Protein AF-A0A938IY71-F1 (afdb_monomer_lite)

Secondary structure (DSSP, 8-state):
-----PPP--EEEEE--TTS---TTEEEEETTEEEEESS-PPTT--TTTSTTTTEEEEEPPPPPPPPPPPPPP-PPEEEESSSPPTTSS-TT-EEEETTTTEEEEEETTEEEEEEES--PPPPPPPPPPPPPPEEEESSSPPTTSS-TT-EEEE---

Radius of gyration: 48.05 Å; chains: 1; bounding box: 80×48×142 Å

pLDDT: mean 89.71, std 9.86, range [43.62, 98.44]

Sequence (157 aa):
MPYGCGPVRFNPRGEWNSETAYGAYDVVTRNGSSYWAKLTPDVGNDPEVNSPDQWQLLARKGEQGTQGDPGAPGATWHNGSGSPSGEVGTDGDYYLDTDSDDIYQKSSGSWSQIGNIRGQQGEQGDAGADGATWHSGSGSPGGELGNDGDRYLDTDS

Structure (mmCIF, N/CA/C/O backbone):
data_AF-A0A938IY71-F1
#
_entry.id   AF-A0A938IY71-F1
#
loop_
_atom_site.group_PDB
_atom_site.id
_atom_site.type_symbol
_atom_site.label_atom_id
_atom_site.label_alt_id
_atom_site.label_comp_id
_atom_site.label_asym_id
_atom_site.label_entity_id
_atom_site.label_seq_id
_atom_site.pdbx_PDB_ins_code
_atom_site.Cartn_x
_atom_site.Cartn_y
_atom_site.Cartn_z
_atom_site.occupancy
_atom_site.B_iso_or_equiv
_atom_site.auth_seq_id
_atom_site.auth_comp_id
_atom_site.auth_asym_id
_atom_site.auth_atom_id
_atom_site.pdbx_PDB_model_num
ATOM 1 N N . MET A 1 1 ? 32.648 3.023 -66.037 1.00 43.62 1 MET A N 1
ATOM 2 C CA . MET A 1 1 ? 31.904 2.029 -65.235 1.00 43.62 1 MET A CA 1
ATOM 3 C C . MET A 1 1 ? 30.798 2.786 -64.512 1.00 43.62 1 MET A C 1
ATOM 5 O O . MET A 1 1 ? 31.151 3.724 -63.806 1.00 43.62 1 MET A O 1
ATOM 9 N N . PRO A 1 2 ? 29.500 2.529 -64.749 1.00 55.16 2 PRO A N 1
ATOM 10 C CA . PRO A 1 2 ? 28.458 3.316 -64.104 1.00 55.16 2 PRO A CA 1
ATOM 11 C C . PRO A 1 2 ? 28.213 2.772 -62.692 1.00 55.16 2 PRO A C 1
ATOM 13 O O . PRO A 1 2 ? 27.786 1.633 -62.523 1.00 55.16 2 PRO A O 1
ATOM 16 N N . TYR A 1 3 ? 28.512 3.581 -61.678 1.00 53.84 3 TYR A N 1
ATOM 17 C CA . TYR A 1 3 ? 28.117 3.316 -60.298 1.00 53.84 3 TYR A CA 1
ATOM 18 C C . TYR A 1 3 ? 26.609 3.565 -60.183 1.00 53.84 3 TYR A C 1
ATOM 20 O O . TYR A 1 3 ? 26.157 4.706 -60.236 1.00 53.84 3 TYR A O 1
ATOM 28 N N . GLY A 1 4 ? 25.819 2.496 -60.101 1.00 51.12 4 GLY A N 1
ATOM 29 C CA . GLY A 1 4 ? 24.376 2.592 -59.905 1.00 51.12 4 GLY A CA 1
ATOM 30 C C . GLY A 1 4 ? 24.045 2.961 -58.461 1.00 51.12 4 GLY A C 1
ATOM 31 O O . GLY A 1 4 ? 24.232 2.147 -57.562 1.00 51.12 4 GLY A O 1
ATOM 32 N N . CYS A 1 5 ? 23.513 4.160 -58.228 1.00 58.62 5 CYS A N 1
ATOM 33 C CA . CYS A 1 5 ? 22.836 4.507 -56.980 1.00 58.62 5 CYS A CA 1
ATOM 34 C C . CYS A 1 5 ? 21.384 3.994 -57.019 1.00 58.62 5 CYS A C 1
ATOM 36 O O . CYS A 1 5 ? 20.434 4.742 -57.232 1.00 58.62 5 CYS A O 1
ATOM 38 N N . GLY A 1 6 ? 21.208 2.679 -56.857 1.00 59.72 6 GLY A N 1
ATOM 39 C CA . GLY A 1 6 ? 19.903 2.110 -56.505 1.00 59.72 6 GLY A CA 1
ATOM 40 C C . GLY A 1 6 ? 19.536 2.448 -55.051 1.00 59.72 6 GLY A C 1
ATOM 41 O O . GLY A 1 6 ? 20.427 2.790 -54.270 1.00 59.72 6 GLY A O 1
ATOM 42 N N . PRO A 1 7 ? 18.253 2.361 -54.650 1.00 66.06 7 PRO A N 1
ATOM 43 C CA . PRO A 1 7 ? 17.860 2.645 -53.274 1.00 66.06 7 PRO A CA 1
ATOM 44 C C . PRO A 1 7 ? 18.569 1.682 -52.314 1.00 66.06 7 PRO A C 1
ATOM 46 O O . PRO A 1 7 ? 18.491 0.462 -52.485 1.00 66.06 7 PRO A O 1
ATOM 49 N N . VAL A 1 8 ? 19.250 2.232 -51.305 1.00 66.12 8 VAL A N 1
ATOM 50 C CA . VAL A 1 8 ? 19.765 1.451 -50.175 1.00 66.12 8 VAL A CA 1
ATOM 51 C C . VAL A 1 8 ? 18.560 0.905 -49.420 1.00 66.12 8 VAL A C 1
ATOM 53 O O . VAL A 1 8 ? 17.666 1.657 -49.033 1.00 66.12 8 VAL A O 1
ATOM 56 N N . ARG A 1 9 ? 18.516 -0.413 -49.252 1.00 80.44 9 ARG A N 1
ATOM 57 C CA . ARG A 1 9 ? 17.407 -1.126 -48.620 1.00 80.44 9 ARG A CA 1
ATOM 58 C C . ARG A 1 9 ? 17.948 -1.936 -47.456 1.00 80.44 9 ARG A C 1
ATOM 60 O O . ARG A 1 9 ? 18.859 -2.735 -47.639 1.00 80.44 9 ARG A O 1
ATOM 67 N N . PHE A 1 10 ? 17.380 -1.707 -46.278 1.00 88.38 10 PHE A N 1
ATOM 68 C CA . PHE A 1 10 ? 17.571 -2.585 -45.133 1.00 88.38 10 PHE A CA 1
ATOM 69 C C . PHE A 1 10 ? 16.786 -3.875 -45.354 1.00 88.38 10 PHE A C 1
ATOM 71 O O . PHE A 1 10 ? 15.663 -3.830 -45.862 1.00 88.38 10 PHE A O 1
ATOM 78 N N . ASN A 1 11 ? 17.368 -5.006 -44.964 1.00 93.19 11 ASN A N 1
ATOM 79 C CA . ASN A 1 11 ? 16.741 -6.317 -45.079 1.00 93.19 11 ASN A CA 1
ATOM 80 C C . ASN A 1 11 ? 16.489 -6.900 -43.677 1.00 93.19 11 ASN A C 1
ATOM 82 O O . ASN A 1 11 ? 17.394 -7.485 -43.089 1.00 93.19 11 ASN A O 1
ATOM 86 N N . PRO A 1 12 ? 15.300 -6.717 -43.076 1.00 95.06 12 PRO A N 1
ATOM 87 C CA . PRO A 1 12 ? 15.018 -7.245 -41.744 1.00 95.06 12 PRO A CA 1
ATOM 88 C C . PRO A 1 12 ? 15.068 -8.778 -41.715 1.00 95.06 12 PRO A C 1
ATOM 90 O O . PRO A 1 12 ? 14.410 -9.445 -42.512 1.00 95.06 12 PRO A O 1
ATOM 93 N N . ARG A 1 13 ? 15.831 -9.339 -40.773 1.00 96.44 13 ARG A N 1
ATOM 94 C CA . ARG A 1 13 ? 16.010 -10.789 -40.587 1.00 96.44 13 ARG A CA 1
ATOM 95 C C . ARG A 1 13 ? 15.492 -11.309 -39.243 1.00 96.44 13 ARG A C 1
ATOM 97 O O . ARG A 1 13 ? 15.459 -12.518 -39.056 1.00 96.44 13 ARG A O 1
ATOM 104 N N . GLY A 1 14 ? 15.044 -10.425 -38.350 1.00 94.81 14 GLY A N 1
ATOM 105 C CA . GLY A 1 14 ? 14.525 -10.800 -37.030 1.00 94.81 14 GLY A CA 1
ATOM 106 C C . GLY A 1 14 ? 15.637 -11.014 -36.004 1.00 94.81 14 GLY A C 1
ATOM 107 O O . GLY A 1 14 ? 16.652 -10.324 -36.043 1.00 94.81 14 GLY A O 1
ATOM 108 N N . GLU A 1 15 ? 15.442 -11.935 -35.065 1.00 97.06 15 GLU A N 1
ATOM 109 C CA . GLU A 1 15 ? 16.422 -12.204 -34.010 1.00 97.06 15 GLU A CA 1
ATOM 110 C C . GLU A 1 15 ? 17.713 -12.816 -34.571 1.00 97.06 15 GLU A C 1
ATOM 112 O O . GLU A 1 15 ? 17.686 -13.646 -35.482 1.00 97.06 15 GLU A O 1
ATOM 117 N N . TRP A 1 16 ? 18.861 -12.367 -34.059 1.00 97.38 16 TRP A N 1
ATOM 118 C CA . TRP A 1 16 ? 20.155 -12.906 -34.466 1.00 97.38 16 TRP A CA 1
ATOM 119 C C . TRP A 1 16 ? 20.296 -14.375 -34.046 1.00 97.38 16 TRP A C 1
ATOM 121 O O . TRP A 1 16 ? 19.971 -14.748 -32.921 1.00 97.38 16 TRP A O 1
ATOM 131 N N . ASN A 1 17 ? 20.849 -15.194 -34.937 1.00 95.44 17 ASN A N 1
ATOM 132 C CA . ASN A 1 17 ? 21.122 -16.607 -34.726 1.00 95.44 17 ASN A CA 1
ATOM 133 C C . ASN A 1 17 ? 22.558 -16.928 -35.173 1.00 95.44 17 ASN A C 1
ATOM 135 O O . ASN A 1 17 ? 22.957 -16.590 -36.287 1.00 95.44 17 ASN A O 1
ATOM 139 N N . SER A 1 18 ? 23.328 -17.606 -34.319 1.00 94.88 18 SER A N 1
ATOM 140 C CA . SER A 1 18 ? 24.749 -17.903 -34.555 1.00 94.88 18 SER A CA 1
ATOM 141 C C . SER A 1 18 ? 25.018 -18.849 -35.726 1.00 94.88 18 SER A C 1
ATOM 143 O O . SER A 1 18 ? 26.123 -18.870 -36.251 1.00 94.88 18 SER A O 1
ATOM 145 N N . GLU A 1 19 ? 24.038 -19.645 -36.137 1.00 95.44 19 GLU A N 1
ATOM 146 C CA . GLU A 1 19 ? 24.170 -20.622 -37.224 1.00 95.44 19 GLU A CA 1
ATOM 147 C C . GLU A 1 19 ? 23.734 -20.041 -38.576 1.00 95.44 19 GLU A C 1
ATOM 149 O O . GLU A 1 19 ? 23.933 -20.653 -39.626 1.00 95.44 19 GLU A O 1
ATOM 154 N N . THR A 1 20 ? 23.136 -18.848 -38.570 1.00 94.00 20 THR A N 1
ATOM 155 C CA . THR A 1 20 ? 22.585 -18.215 -39.765 1.00 94.00 20 THR A CA 1
ATOM 156 C C . THR A 1 20 ? 23.633 -17.344 -40.449 1.00 94.00 20 THR A C 1
ATOM 158 O O . THR A 1 20 ? 24.267 -16.493 -39.830 1.00 94.00 20 THR A O 1
ATOM 161 N N . ALA A 1 21 ? 23.785 -17.525 -41.762 1.00 94.12 21 ALA A N 1
ATOM 162 C CA . ALA A 1 21 ? 24.553 -16.608 -42.594 1.00 94.12 21 ALA A CA 1
ATOM 163 C C . ALA A 1 21 ? 23.733 -15.339 -42.881 1.00 94.12 21 ALA A C 1
ATOM 165 O O . ALA A 1 21 ? 22.589 -15.423 -43.342 1.00 94.12 21 ALA A O 1
ATOM 166 N N . TYR A 1 22 ? 24.333 -14.174 -42.638 1.00 94.94 22 TYR A N 1
ATOM 167 C CA . TYR A 1 22 ? 23.736 -12.863 -42.898 1.00 94.94 22 TYR A CA 1
ATOM 168 C C . TYR A 1 22 ? 24.456 -12.159 -44.052 1.00 94.94 22 TYR A C 1
ATOM 170 O O . TYR A 1 22 ? 25.641 -12.381 -44.296 1.00 94.94 22 TYR A O 1
ATOM 178 N N . GLY A 1 23 ? 23.733 -11.321 -44.789 1.00 93.19 23 GLY A N 1
ATOM 179 C CA . GLY A 1 23 ? 24.282 -10.489 -45.857 1.00 93.19 23 GLY A CA 1
ATOM 180 C C . GLY A 1 23 ? 24.503 -9.045 -45.416 1.00 93.19 23 GLY A C 1
ATOM 181 O O . GLY A 1 23 ? 23.909 -8.579 -44.446 1.00 93.19 23 GLY A O 1
ATOM 182 N N . ALA A 1 24 ? 25.318 -8.304 -46.172 1.00 92.06 24 ALA A N 1
ATOM 183 C CA . ALA A 1 24 ? 25.356 -6.849 -46.046 1.00 92.06 24 ALA A CA 1
ATOM 184 C C . ALA A 1 24 ? 23.934 -6.261 -46.123 1.00 92.06 24 ALA A C 1
ATOM 186 O O . ALA A 1 24 ? 23.122 -6.673 -46.953 1.00 92.06 24 ALA A O 1
ATOM 187 N N . TYR A 1 25 ? 23.675 -5.270 -45.271 1.00 92.38 25 TYR A N 1
ATOM 188 C CA . TYR A 1 25 ? 22.396 -4.579 -45.075 1.00 92.38 25 TYR A CA 1
ATOM 189 C C . TYR A 1 25 ? 21.292 -5.377 -44.366 1.00 92.38 25 TYR A C 1
ATOM 191 O O . TYR A 1 25 ? 20.199 -4.834 -44.165 1.00 92.38 25 TYR A O 1
ATOM 199 N N . ASP A 1 26 ? 21.563 -6.610 -43.930 1.00 95.56 26 ASP A N 1
ATOM 200 C CA . ASP A 1 26 ? 20.649 -7.336 -43.050 1.00 95.56 26 ASP A CA 1
ATOM 201 C C . ASP A 1 26 ? 20.501 -6.618 -41.707 1.00 95.56 26 ASP A C 1
ATOM 203 O O . ASP A 1 26 ? 21.475 -6.112 -41.153 1.00 95.56 26 ASP A O 1
ATOM 207 N N . VAL A 1 27 ? 19.283 -6.582 -41.168 1.00 96.12 27 VAL A N 1
ATOM 208 C CA . VAL A 1 27 ? 18.983 -6.004 -39.853 1.00 96.12 27 VAL A CA 1
ATOM 209 C C . VAL A 1 27 ? 18.541 -7.107 -38.906 1.00 96.12 27 VAL A C 1
ATOM 211 O O . VAL A 1 27 ? 17.586 -7.827 -39.203 1.00 96.12 27 VAL A O 1
ATOM 214 N N . VAL A 1 28 ? 19.206 -7.212 -37.759 1.00 96.75 28 VAL A N 1
ATOM 215 C CA . VAL A 1 28 ? 18.912 -8.204 -36.719 1.00 96.75 28 VAL A CA 1
ATOM 216 C C . VAL A 1 28 ? 18.611 -7.541 -35.382 1.00 96.75 28 VAL A C 1
ATOM 218 O O . VAL A 1 28 ? 19.120 -6.458 -35.086 1.00 96.75 28 VAL A O 1
ATOM 221 N N . THR A 1 29 ? 17.819 -8.209 -34.548 1.00 97.00 29 THR A N 1
ATOM 222 C CA . THR A 1 29 ? 17.631 -7.854 -33.138 1.00 97.00 29 THR A CA 1
ATOM 223 C C . THR A 1 29 ? 18.453 -8.771 -32.242 1.00 97.00 29 THR A C 1
ATOM 225 O O . THR A 1 29 ? 18.458 -9.986 -32.429 1.00 97.00 29 THR A O 1
ATOM 228 N N . ARG A 1 30 ? 19.127 -8.204 -31.241 1.00 95.44 30 ARG A N 1
ATOM 229 C CA . ARG A 1 30 ? 19.867 -8.945 -30.216 1.00 95.44 30 ARG A CA 1
ATOM 230 C C . ARG A 1 30 ? 19.828 -8.192 -28.892 1.00 95.44 30 ARG A C 1
ATOM 232 O O . ARG A 1 30 ? 20.067 -6.987 -28.870 1.00 95.44 30 ARG A O 1
ATOM 239 N N . ASN A 1 31 ? 19.503 -8.890 -27.800 1.00 94.75 31 ASN A N 1
ATOM 240 C CA . ASN A 1 31 ? 19.411 -8.313 -26.450 1.00 94.75 31 ASN A CA 1
ATOM 241 C C . ASN A 1 31 ? 18.556 -7.029 -26.382 1.00 94.75 31 ASN A C 1
ATOM 243 O O . ASN A 1 31 ? 18.832 -6.092 -25.634 1.00 94.75 31 ASN A O 1
ATOM 247 N N . GLY A 1 32 ? 17.491 -6.982 -27.192 1.00 93.69 32 GLY A N 1
ATOM 248 C CA . GLY A 1 32 ? 16.570 -5.846 -27.298 1.00 93.69 32 GLY A CA 1
ATOM 249 C C . GLY A 1 32 ? 17.090 -4.645 -28.100 1.00 93.69 32 GLY A C 1
ATOM 250 O O . GLY A 1 32 ? 16.357 -3.671 -28.249 1.00 93.69 32 GLY A O 1
ATOM 251 N N . SER A 1 33 ? 18.315 -4.699 -28.626 1.00 96.44 33 SER A N 1
ATOM 252 C CA . SER A 1 33 ? 18.865 -3.704 -29.553 1.00 96.44 33 SER A CA 1
ATOM 253 C C . SER A 1 33 ? 18.761 -4.198 -31.000 1.00 96.44 33 SER A C 1
ATOM 255 O O . SER A 1 33 ? 18.706 -5.399 -31.253 1.00 96.44 33 SER A O 1
ATOM 257 N N . SER A 1 34 ? 18.726 -3.276 -31.960 1.00 96.31 34 SER A N 1
ATOM 258 C CA . SER A 1 34 ? 18.754 -3.575 -33.397 1.00 96.31 34 SER A CA 1
ATOM 259 C C . SER A 1 34 ? 20.101 -3.194 -33.995 1.00 96.31 34 SER A C 1
ATOM 261 O O . SER A 1 34 ? 20.631 -2.122 -33.697 1.00 96.31 34 SER A O 1
ATOM 263 N N . TYR A 1 35 ? 20.618 -4.036 -34.882 1.00 96.44 35 TYR A N 1
ATOM 264 C CA . TYR A 1 35 ? 21.897 -3.865 -35.565 1.00 96.44 35 TYR A CA 1
ATOM 265 C C . TYR A 1 35 ? 21.705 -4.089 -37.057 1.00 96.44 35 TYR A C 1
ATOM 267 O O . TYR A 1 35 ? 20.883 -4.912 -37.448 1.00 96.44 35 TYR A O 1
ATOM 275 N N . TRP A 1 36 ? 22.476 -3.398 -37.887 1.00 95.06 36 TRP A N 1
ATOM 276 C CA . TRP A 1 36 ? 22.538 -3.664 -39.319 1.00 95.06 36 TRP A CA 1
ATOM 277 C C . TRP A 1 36 ? 23.942 -4.116 -39.730 1.00 95.06 36 TRP A C 1
ATOM 279 O O . TRP A 1 36 ? 24.943 -3.628 -39.200 1.00 95.06 36 TRP A O 1
ATOM 289 N N . ALA A 1 37 ? 24.021 -5.071 -40.651 1.00 94.50 37 ALA A N 1
ATOM 290 C CA . ALA A 1 37 ? 25.267 -5.623 -41.163 1.00 94.50 37 ALA A CA 1
ATOM 291 C C . ALA A 1 37 ? 25.902 -4.649 -42.166 1.00 94.50 37 ALA A C 1
ATOM 293 O O . ALA A 1 37 ? 25.324 -4.357 -43.215 1.00 94.50 37 ALA A O 1
ATOM 294 N N . LYS A 1 38 ? 27.099 -4.139 -41.871 1.00 90.88 38 LYS A N 1
ATOM 295 C CA . LYS A 1 38 ? 27.816 -3.218 -42.773 1.00 90.88 38 LYS A CA 1
ATOM 296 C C . LYS A 1 38 ? 28.438 -3.922 -43.972 1.00 90.88 38 LYS A C 1
ATOM 298 O O . LYS A 1 38 ? 28.585 -3.329 -45.036 1.00 90.88 38 LYS A O 1
ATOM 303 N N . LEU A 1 39 ? 28.833 -5.169 -43.758 1.00 89.31 39 LEU A N 1
ATOM 304 C CA . LEU A 1 39 ? 29.434 -6.089 -44.717 1.00 89.31 39 LEU A CA 1
ATOM 305 C C . LEU A 1 39 ? 28.712 -7.432 -44.586 1.00 89.31 39 LEU A C 1
ATOM 307 O O . LEU A 1 39 ? 27.858 -7.575 -43.717 1.00 89.31 39 LEU A O 1
ATOM 311 N N . THR A 1 40 ? 29.054 -8.412 -45.419 1.00 92.69 40 THR A N 1
ATOM 312 C CA . THR A 1 40 ? 28.651 -9.808 -45.195 1.00 92.69 40 THR A CA 1
ATOM 313 C C . THR A 1 40 ? 29.380 -10.336 -43.952 1.00 92.69 40 THR A C 1
ATOM 315 O O . THR A 1 40 ? 30.600 -10.492 -44.031 1.00 92.69 40 THR A O 1
ATOM 318 N N . PRO A 1 41 ? 28.701 -10.564 -42.810 1.00 91.00 41 PRO A N 1
ATOM 319 C CA . PRO A 1 41 ? 29.348 -11.043 -41.592 1.00 91.00 41 PRO A CA 1
ATOM 320 C C . PRO A 1 41 ? 29.682 -12.532 -41.707 1.00 91.00 41 PRO A C 1
ATOM 322 O O . PRO A 1 41 ? 28.971 -13.282 -42.381 1.00 91.00 41 PRO A O 1
ATOM 325 N N . ASP A 1 42 ? 30.725 -12.977 -41.009 1.00 92.88 42 ASP A N 1
ATOM 326 C CA . ASP A 1 42 ? 31.002 -14.410 -40.907 1.00 92.88 42 ASP A CA 1
ATOM 327 C C . ASP A 1 42 ? 29.926 -15.103 -40.057 1.00 92.88 42 ASP A C 1
ATOM 329 O O . ASP A 1 42 ? 29.346 -14.514 -39.137 1.00 92.88 42 ASP A O 1
ATOM 333 N N . VAL A 1 43 ? 29.648 -16.373 -40.361 1.00 93.31 43 VAL A N 1
ATOM 334 C CA . VAL A 1 43 ? 28.688 -17.174 -39.588 1.00 93.31 43 VAL A CA 1
ATOM 335 C C . VAL A 1 43 ? 29.152 -17.245 -38.132 1.00 93.31 43 VAL A C 1
ATOM 337 O O . VAL A 1 43 ? 30.315 -17.530 -37.858 1.00 93.31 43 VAL A O 1
ATOM 340 N N . GLY A 1 44 ? 28.239 -16.976 -37.200 1.00 91.31 44 GLY A N 1
ATOM 341 C CA . GLY A 1 44 ? 28.533 -16.952 -35.767 1.00 91.31 44 GLY A CA 1
ATOM 342 C C . GLY A 1 44 ? 29.034 -15.612 -35.232 1.00 91.31 44 GLY A C 1
ATOM 343 O O . GLY A 1 44 ? 29.110 -15.465 -34.011 1.00 91.31 44 GLY A O 1
ATOM 344 N N . ASN A 1 45 ? 29.300 -14.608 -36.082 1.00 92.75 45 ASN A N 1
ATOM 345 C CA . ASN A 1 45 ? 29.723 -13.296 -35.594 1.00 92.75 45 ASN A CA 1
ATOM 346 C C . ASN A 1 45 ? 28.574 -12.528 -34.942 1.00 92.75 45 ASN A C 1
ATOM 348 O O . ASN A 1 45 ? 27.605 -12.091 -35.569 1.00 92.75 45 ASN A O 1
ATOM 352 N N . ASP A 1 46 ? 28.745 -12.355 -33.641 1.00 93.75 46 ASP A N 1
ATOM 353 C CA . ASP A 1 46 ? 27.853 -11.690 -32.713 1.00 93.75 46 ASP A CA 1
ATOM 354 C C . ASP A 1 46 ? 27.774 -10.169 -32.971 1.00 93.75 46 ASP A C 1
ATOM 356 O O . ASP A 1 46 ? 28.815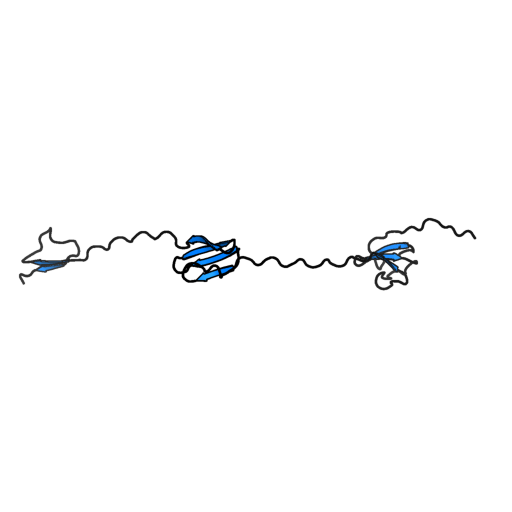 -9.506 -32.926 1.00 93.75 46 ASP A O 1
ATOM 360 N N . PRO A 1 47 ? 26.581 -9.590 -33.210 1.00 94.75 47 PRO A N 1
ATOM 361 C CA . PRO A 1 47 ? 26.415 -8.159 -33.450 1.00 94.75 47 PRO A CA 1
ATOM 362 C C . PRO A 1 47 ? 26.657 -7.272 -32.232 1.00 94.75 47 PRO A C 1
ATOM 364 O O . PRO A 1 47 ? 26.975 -6.098 -32.403 1.00 94.75 47 PRO A O 1
ATOM 367 N N . GLU A 1 48 ? 26.529 -7.788 -31.015 1.00 93.19 48 GLU A N 1
ATOM 368 C CA . GLU A 1 48 ? 26.802 -7.031 -29.795 1.00 93.19 48 GLU A CA 1
ATOM 369 C C . GLU A 1 48 ? 28.305 -6.948 -29.511 1.00 93.19 48 GLU A C 1
ATOM 371 O O . GLU A 1 48 ? 28.797 -5.877 -29.161 1.00 93.19 48 GLU A O 1
ATOM 376 N N . VAL A 1 49 ? 29.039 -8.046 -29.726 1.00 89.31 49 VAL A N 1
ATOM 377 C CA . VAL A 1 49 ? 30.492 -8.116 -29.479 1.00 89.31 49 VAL A CA 1
ATOM 378 C C . VAL A 1 49 ? 31.304 -7.531 -30.637 1.00 89.31 49 VAL A C 1
ATOM 380 O O . VAL A 1 49 ? 32.277 -6.821 -30.403 1.00 89.31 49 VAL A O 1
ATOM 383 N N . ASN A 1 50 ? 30.899 -7.773 -31.888 1.00 83.19 50 ASN A N 1
ATOM 384 C CA . ASN A 1 50 ? 31.636 -7.344 -33.089 1.00 83.19 50 ASN A CA 1
ATOM 385 C C . ASN A 1 50 ? 31.110 -6.018 -33.664 1.00 83.19 50 ASN A C 1
ATOM 387 O O . ASN A 1 50 ? 31.146 -5.777 -34.877 1.00 83.19 50 ASN A O 1
ATOM 391 N N . SER A 1 51 ? 30.596 -5.164 -32.777 1.00 82.38 51 SER A N 1
ATOM 392 C CA . SER A 1 51 ? 30.267 -3.775 -33.074 1.00 82.38 51 SER A CA 1
ATOM 393 C C . SER A 1 51 ? 31.477 -2.876 -32.760 1.00 82.38 51 SER A C 1
ATOM 395 O O . SER A 1 51 ? 31.963 -2.912 -31.632 1.00 82.38 51 SER A O 1
ATOM 397 N N . PRO A 1 52 ? 31.945 -2.012 -33.684 1.00 82.94 52 PRO A N 1
ATOM 398 C CA . PRO A 1 52 ? 31.318 -1.679 -34.950 1.00 82.94 52 PRO A CA 1
ATOM 399 C C . PRO A 1 52 ? 31.847 -2.462 -36.159 1.00 82.94 52 PRO A C 1
ATOM 401 O O . PRO A 1 52 ? 31.444 -2.103 -37.239 1.00 82.94 52 PRO A O 1
ATOM 404 N N . ASP A 1 53 ? 32.756 -3.433 -36.105 1.00 88.75 53 ASP A N 1
ATOM 405 C CA . ASP A 1 53 ? 33.499 -3.863 -37.315 1.00 88.75 53 ASP A CA 1
ATOM 406 C C . ASP A 1 53 ? 32.641 -4.451 -38.452 1.00 88.75 53 ASP A C 1
ATOM 408 O O . ASP A 1 53 ? 32.708 -3.967 -39.588 1.00 88.75 53 ASP A O 1
ATOM 412 N N . GLN A 1 54 ? 31.777 -5.423 -38.157 1.00 91.62 54 GLN A N 1
ATOM 413 C CA . GLN A 1 54 ? 30.869 -6.032 -39.147 1.00 91.62 54 GLN A CA 1
ATOM 414 C C . GLN A 1 54 ? 29.409 -5.619 -38.941 1.00 91.62 54 GLN A C 1
ATOM 416 O O . GLN A 1 54 ? 28.641 -5.535 -39.904 1.00 91.62 54 GLN A O 1
ATOM 421 N N . TRP A 1 55 ? 29.047 -5.292 -37.703 1.00 94.88 55 TRP A N 1
ATOM 422 C CA . TRP A 1 55 ? 27.706 -4.886 -37.309 1.00 94.88 55 TRP A CA 1
ATOM 423 C C . TRP A 1 55 ? 27.708 -3.446 -36.819 1.00 94.88 55 TRP A C 1
ATOM 425 O O . TRP A 1 55 ? 28.638 -2.997 -36.158 1.00 94.88 55 TRP A O 1
ATOM 435 N N . GLN A 1 56 ? 26.654 -2.709 -37.140 1.00 94.88 56 GLN A N 1
ATOM 436 C CA . GLN A 1 56 ? 26.460 -1.345 -36.680 1.00 94.88 56 GLN A CA 1
ATOM 437 C C . GLN A 1 56 ? 25.153 -1.259 -35.909 1.00 94.88 56 GLN A C 1
ATOM 439 O O . GLN A 1 56 ? 24.088 -1.616 -36.409 1.00 94.88 56 GLN A O 1
ATOM 444 N N . LEU A 1 57 ? 25.232 -0.735 -34.692 1.00 95.25 57 LEU A N 1
ATOM 445 C CA . LEU A 1 57 ? 24.064 -0.455 -33.873 1.00 95.25 57 LEU A CA 1
ATOM 446 C C . LEU A 1 57 ? 23.134 0.536 -34.590 1.00 95.25 57 LEU A C 1
ATOM 448 O O . LEU A 1 57 ? 23.554 1.641 -34.939 1.00 95.25 57 LEU A O 1
ATOM 452 N N . LEU A 1 58 ? 21.885 0.121 -34.793 1.00 93.12 58 LEU A N 1
ATOM 453 C CA . LEU A 1 58 ? 20.817 0.900 -35.418 1.00 93.12 58 LEU A CA 1
ATOM 454 C C . LEU A 1 58 ? 19.913 1.545 -34.363 1.00 93.12 58 LEU A C 1
ATOM 456 O O . LEU A 1 58 ? 19.596 2.726 -34.456 1.00 93.12 58 LEU A O 1
ATOM 460 N N . ALA A 1 59 ? 19.520 0.772 -33.350 1.00 94.44 59 ALA A N 1
ATOM 461 C CA . ALA A 1 59 ? 18.695 1.239 -32.242 1.00 94.44 59 ALA A CA 1
ATOM 462 C C . ALA A 1 59 ? 19.097 0.515 -30.957 1.00 94.44 59 ALA A C 1
ATOM 464 O O . ALA A 1 59 ? 19.201 -0.711 -30.941 1.00 94.44 59 ALA A O 1
ATOM 465 N N . ARG A 1 60 ? 19.322 1.265 -29.877 1.00 95.06 60 ARG A N 1
ATOM 466 C CA . ARG A 1 60 ? 19.577 0.689 -28.550 1.00 95.06 60 ARG A CA 1
ATOM 467 C C . ARG A 1 60 ? 18.260 0.319 -27.884 1.00 95.06 60 ARG A C 1
ATOM 469 O O . ARG A 1 60 ? 17.283 1.056 -28.019 1.00 95.06 60 ARG A O 1
ATOM 476 N N . LYS A 1 61 ? 18.258 -0.778 -27.126 1.00 95.38 61 LYS A N 1
ATOM 477 C CA . LYS A 1 61 ? 17.202 -1.052 -26.147 1.00 95.38 61 LYS A CA 1
ATOM 478 C C . LYS A 1 61 ? 17.046 0.164 -25.226 1.00 95.38 61 LYS A C 1
ATOM 480 O O . LYS A 1 61 ? 18.044 0.760 -24.822 1.00 95.38 61 LYS A O 1
ATOM 485 N N . GLY A 1 62 ? 15.806 0.509 -24.889 1.00 93.56 62 GLY A N 1
ATOM 486 C CA . GLY A 1 62 ? 15.535 1.508 -23.860 1.00 93.56 62 GLY A CA 1
ATOM 487 C C . GLY A 1 62 ? 16.074 1.073 -22.496 1.00 93.56 62 GLY A C 1
ATOM 488 O O . GLY A 1 62 ? 16.135 -0.121 -22.186 1.00 93.56 62 GLY A O 1
ATOM 489 N N . GLU A 1 63 ? 16.451 2.051 -21.681 1.00 94.81 63 GLU A N 1
ATOM 490 C CA . GLU A 1 63 ? 16.742 1.806 -20.272 1.00 94.81 63 GLU A CA 1
ATOM 491 C C . GLU A 1 63 ? 15.480 1.302 -19.566 1.00 94.81 63 GLU A C 1
ATOM 493 O O . GLU A 1 63 ? 14.350 1.623 -19.951 1.00 94.81 63 GLU A O 1
ATOM 498 N N . GLN A 1 64 ? 15.667 0.472 -18.541 1.00 94.25 64 GLN A N 1
ATOM 499 C CA . GLN A 1 64 ? 14.559 0.108 -17.670 1.00 94.25 64 GLN A CA 1
ATOM 500 C C . GLN A 1 64 ? 14.011 1.385 -17.021 1.00 94.25 64 GLN A C 1
ATOM 502 O O . GLN A 1 64 ? 14.782 2.227 -16.565 1.00 94.25 64 GLN A O 1
ATOM 507 N N . GLY A 1 65 ? 12.684 1.523 -16.971 1.00 93.88 65 GLY A N 1
ATOM 508 C CA . GLY A 1 65 ? 12.056 2.625 -16.245 1.00 93.88 65 GLY A CA 1
ATOM 509 C C . GLY A 1 65 ? 12.443 2.619 -14.765 1.00 93.88 65 GLY A C 1
ATOM 510 O O . GLY A 1 65 ? 12.786 1.577 -14.200 1.00 93.88 65 GLY A O 1
ATOM 511 N N . THR A 1 66 ? 12.370 3.783 -14.123 1.00 96.19 66 THR A N 1
ATOM 512 C CA . THR A 1 66 ? 12.561 3.881 -12.674 1.00 96.19 66 THR A CA 1
ATOM 513 C C . THR A 1 66 ? 11.532 3.018 -11.949 1.00 96.19 66 THR A C 1
ATOM 515 O O . THR A 1 66 ? 10.384 2.902 -12.385 1.00 96.19 66 THR A O 1
ATOM 518 N N . GLN A 1 67 ? 11.931 2.416 -10.829 1.00 95.88 67 GLN A N 1
ATOM 519 C CA . GLN A 1 67 ? 10.976 1.762 -9.940 1.00 95.88 67 GLN A CA 1
ATOM 520 C C . GLN A 1 67 ? 9.928 2.784 -9.471 1.00 95.88 67 GLN A C 1
ATOM 522 O O . GLN A 1 67 ? 10.260 3.951 -9.268 1.00 95.88 67 GLN A O 1
ATOM 527 N N . GLY A 1 68 ? 8.677 2.348 -9.310 1.00 95.25 68 GLY A N 1
ATOM 528 C CA . GLY A 1 68 ? 7.645 3.182 -8.695 1.00 95.25 68 GLY A CA 1
ATOM 529 C C . GLY A 1 68 ? 7.946 3.478 -7.223 1.00 95.25 68 GLY A C 1
ATOM 530 O O . GLY A 1 68 ? 8.671 2.724 -6.564 1.00 95.25 68 GLY A O 1
ATOM 531 N N . ASP A 1 69 ? 7.366 4.564 -6.715 1.00 96.19 69 ASP A N 1
ATOM 532 C CA . ASP A 1 69 ? 7.458 4.918 -5.300 1.00 96.19 69 AS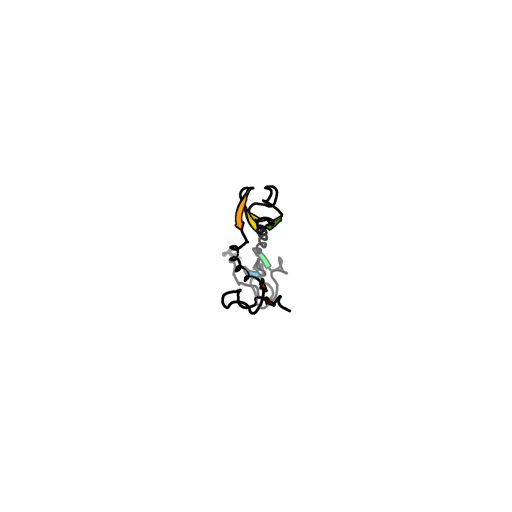P A CA 1
ATOM 533 C C . ASP A 1 69 ? 6.802 3.839 -4.415 1.00 96.19 69 ASP A C 1
ATOM 535 O O . ASP A 1 69 ? 5.836 3.189 -4.837 1.00 96.19 69 ASP A O 1
ATOM 539 N N . PRO A 1 70 ? 7.291 3.629 -3.178 1.00 94.25 70 PRO A N 1
ATOM 540 C CA . PRO A 1 70 ? 6.590 2.806 -2.200 1.00 94.25 70 PRO A CA 1
ATOM 541 C C . PRO A 1 70 ? 5.157 3.304 -1.965 1.00 94.25 70 PRO A C 1
ATOM 543 O O . PRO A 1 70 ? 4.887 4.504 -2.004 1.00 94.25 70 PRO A O 1
ATOM 546 N N . GLY A 1 71 ? 4.238 2.383 -1.670 1.00 89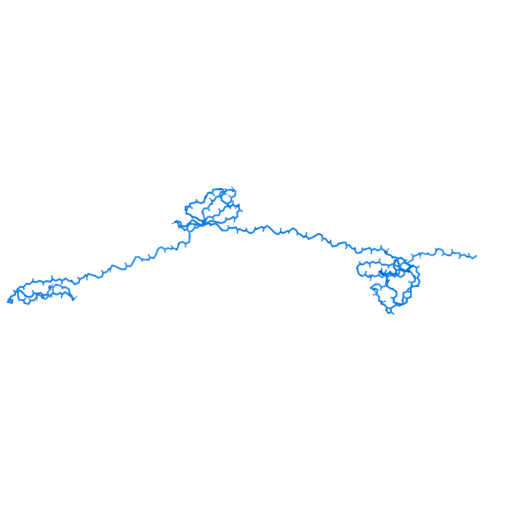.38 71 GLY A N 1
ATOM 547 C CA . GLY A 1 71 ? 2.887 2.749 -1.240 1.00 89.38 71 GLY A CA 1
ATOM 548 C C . GLY A 1 71 ? 2.892 3.536 0.077 1.00 89.38 71 GLY A C 1
ATOM 549 O O . GLY A 1 71 ? 3.830 3.433 0.870 1.00 89.38 71 GLY A O 1
ATOM 550 N N . ALA A 1 72 ? 1.828 4.307 0.321 1.00 85.25 72 ALA A N 1
ATOM 551 C CA . ALA A 1 72 ? 1.645 4.995 1.597 1.00 85.25 72 ALA A CA 1
ATOM 552 C C . ALA A 1 72 ? 1.557 3.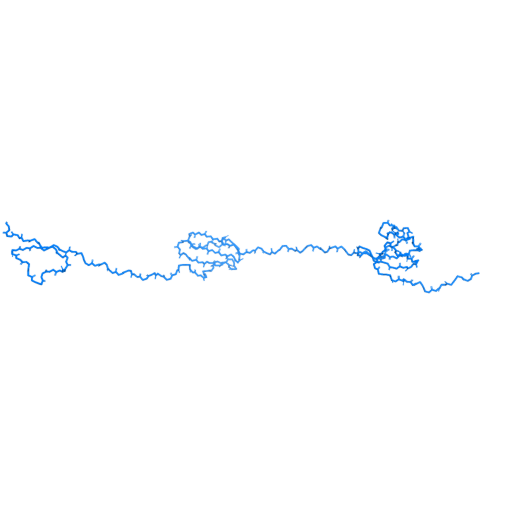983 2.764 1.00 85.25 72 ALA A C 1
ATOM 554 O O . ALA A 1 72 ? 1.025 2.883 2.570 1.00 85.25 72 ALA A O 1
ATOM 555 N N . PRO A 1 73 ? 2.045 4.330 3.971 1.00 84.94 73 PRO A N 1
ATOM 556 C CA . PRO A 1 73 ? 1.832 3.517 5.166 1.00 84.94 73 PRO A CA 1
ATOM 557 C C . PRO A 1 73 ? 0.339 3.262 5.428 1.00 84.94 73 PRO A C 1
ATOM 559 O O . PRO A 1 73 ? -0.503 4.109 5.133 1.00 84.94 73 PRO A O 1
ATOM 562 N N . GLY A 1 74 ? 0.015 2.094 5.987 1.00 89.88 74 GLY A N 1
ATOM 563 C CA . GLY A 1 74 ? -1.337 1.793 6.466 1.00 89.88 74 GLY A CA 1
ATOM 564 C C . GLY A 1 74 ? -1.678 2.525 7.770 1.00 89.88 74 GLY A C 1
ATOM 565 O O . GLY A 1 74 ? -0.829 3.191 8.357 1.00 89.88 74 GLY A O 1
ATOM 566 N N . ALA A 1 75 ? -2.918 2.362 8.237 1.00 95.38 75 ALA A N 1
ATOM 567 C CA . ALA A 1 75 ? -3.368 2.916 9.514 1.00 95.38 75 ALA A CA 1
ATOM 568 C C . ALA A 1 75 ? -2.612 2.305 10.705 1.00 95.38 75 ALA A C 1
ATOM 570 O O . ALA A 1 75 ? -2.429 1.084 10.771 1.00 95.38 75 ALA A O 1
ATOM 571 N N . THR A 1 76 ? -2.237 3.140 11.674 1.00 96.56 76 THR A N 1
ATOM 572 C CA . THR A 1 76 ? -1.656 2.700 12.950 1.00 96.56 76 THR A CA 1
ATOM 573 C C . THR A 1 76 ? -2.744 2.591 14.018 1.00 96.56 76 THR A C 1
ATOM 575 O O . THR A 1 76 ? -3.635 3.436 14.092 1.00 96.56 76 THR A O 1
ATOM 578 N N . TRP A 1 77 ? -2.667 1.556 14.859 1.00 97.38 77 TRP A N 1
ATOM 579 C CA . TRP A 1 77 ? -3.490 1.432 16.064 1.00 97.38 77 TRP A CA 1
ATOM 580 C C . TRP A 1 77 ? -2.713 1.904 17.289 1.00 97.38 77 TRP A C 1
ATOM 582 O O . TRP A 1 77 ? -1.612 1.426 17.561 1.00 97.38 77 TRP A O 1
ATOM 592 N N . HIS A 1 78 ? -3.321 2.817 18.033 1.00 97.75 78 HIS A N 1
ATOM 593 C CA . HIS A 1 78 ? -2.833 3.360 19.296 1.00 97.75 78 HIS A CA 1
ATOM 594 C C . HIS A 1 78 ? -3.746 2.906 20.442 1.00 97.75 78 HIS A C 1
ATOM 596 O O . HIS A 1 78 ? -4.883 2.489 20.214 1.00 97.75 78 HIS A O 1
ATOM 602 N N . ASN A 1 79 ? -3.280 3.005 21.684 1.00 97.44 79 ASN A N 1
ATOM 603 C CA . ASN A 1 79 ? -4.112 2.760 22.858 1.00 97.44 79 ASN A CA 1
ATOM 604 C C . ASN A 1 79 ? -3.642 3.568 24.072 1.00 97.44 79 ASN A C 1
ATOM 606 O O . ASN A 1 79 ? -2.478 3.966 24.159 1.00 97.44 79 ASN A O 1
ATOM 610 N N . GLY A 1 80 ? -4.541 3.777 25.027 1.00 97.44 80 GLY A N 1
ATOM 611 C CA . GLY A 1 80 ? -4.237 4.411 26.306 1.00 97.44 80 GLY A CA 1
ATOM 612 C C . GLY A 1 80 ? -5.495 4.640 27.137 1.00 97.44 80 GLY A C 1
ATOM 613 O O . GLY A 1 80 ? -6.588 4.294 26.712 1.00 97.44 80 GLY A O 1
ATOM 614 N N . SER A 1 81 ? -5.317 5.189 28.334 1.00 97.19 81 SER A N 1
ATOM 615 C CA . SER A 1 81 ? -6.416 5.508 29.250 1.00 97.19 81 SER A CA 1
ATOM 616 C C . SER A 1 81 ? -7.013 6.873 28.898 1.00 97.19 81 SER A C 1
ATOM 618 O O . SER A 1 81 ? -6.280 7.863 28.786 1.00 97.19 81 SER A O 1
ATOM 620 N N . GLY A 1 82 ? -8.334 6.912 28.724 1.00 96.56 82 GLY A N 1
ATOM 621 C CA . GLY A 1 82 ? -9.095 8.100 28.365 1.00 96.56 82 GLY A CA 1
ATOM 622 C C . GLY A 1 82 ? -9.063 8.433 26.871 1.00 96.56 82 GLY A C 1
ATOM 623 O O . GLY A 1 82 ? -8.389 7.793 26.060 1.00 96.56 82 GLY A O 1
ATOM 624 N N . SER A 1 83 ? -9.802 9.482 26.497 1.00 95.50 83 SER A N 1
ATOM 625 C CA . SER A 1 83 ? -9.883 9.931 25.107 1.00 95.50 83 SER A CA 1
ATOM 626 C C . SER A 1 83 ? -8.512 10.377 24.567 1.00 95.50 83 SER A C 1
ATOM 628 O O . SER A 1 83 ? -7.749 11.046 25.275 1.00 95.50 83 SER A O 1
ATOM 630 N N . PRO A 1 84 ? -8.199 10.084 23.292 1.00 97.50 84 PRO A N 1
ATOM 631 C CA . PRO A 1 84 ? -6.897 10.397 22.715 1.00 97.50 84 PRO A CA 1
ATOM 632 C C . PRO A 1 84 ? -6.638 11.903 22.591 1.00 97.50 84 PRO A C 1
ATOM 634 O O . PRO A 1 84 ? -7.503 12.681 22.184 1.00 97.50 84 PRO A O 1
ATOM 637 N N . SER A 1 85 ? -5.390 12.307 22.844 1.00 95.19 85 SER A N 1
ATOM 638 C CA . SER A 1 85 ? -4.913 13.653 22.504 1.00 95.19 85 SER A CA 1
ATOM 639 C C . SER A 1 85 ? -4.850 13.843 20.983 1.00 95.19 85 SER A C 1
ATOM 641 O O . SER A 1 85 ? -4.439 12.947 20.242 1.00 95.19 85 SER A O 1
ATOM 643 N N . GLY A 1 86 ? -5.179 15.050 20.510 1.00 93.19 86 GLY A N 1
ATOM 644 C CA . GLY A 1 86 ? -5.036 15.436 19.101 1.00 93.19 86 GLY A CA 1
ATOM 645 C C . GLY A 1 86 ? -3.592 15.386 18.582 1.00 93.19 86 GLY A C 1
ATOM 646 O O . GLY A 1 86 ? -3.381 15.315 17.373 1.00 93.19 86 GLY A O 1
ATOM 647 N N . GLU A 1 87 ? -2.595 15.357 19.469 1.00 94.38 87 GLU A N 1
ATOM 648 C CA . GLU A 1 87 ? -1.173 15.222 19.114 1.00 94.38 87 GLU A CA 1
ATOM 649 C C . GLU A 1 87 ? -0.778 13.779 18.751 1.00 94.38 87 GLU A C 1
ATOM 651 O O . GLU A 1 87 ? 0.241 13.564 18.098 1.00 94.38 87 GLU A O 1
ATOM 656 N N . VAL A 1 88 ? -1.584 12.782 19.138 1.00 95.19 88 VAL A N 1
ATOM 657 C CA . VAL A 1 88 ? -1.310 11.363 18.870 1.00 95.19 88 VAL A CA 1
ATOM 658 C C . VAL A 1 88 ? -1.770 10.988 17.465 1.00 95.19 88 VAL A C 1
ATOM 660 O O . VAL A 1 88 ? -2.903 11.287 17.080 1.00 95.19 88 VAL A O 1
ATOM 663 N N . GLY A 1 89 ? -0.902 10.297 16.725 1.00 95.06 89 GLY A N 1
ATOM 664 C CA . GLY A 1 89 ? -1.210 9.691 15.430 1.00 95.06 89 GLY A CA 1
ATOM 665 C C . GLY A 1 89 ? -1.422 10.680 14.282 1.00 95.06 89 GLY A C 1
ATOM 666 O O . GLY A 1 89 ? -1.387 11.905 14.442 1.00 95.06 89 GLY A O 1
ATOM 667 N N . THR A 1 90 ? -1.669 10.130 13.104 1.00 95.81 90 THR A N 1
ATOM 668 C CA . THR A 1 90 ? -2.006 10.867 11.878 1.00 95.81 90 THR A CA 1
ATOM 669 C C . THR A 1 90 ? -3.404 10.515 11.388 1.00 95.81 90 THR A C 1
ATOM 671 O O . THR A 1 90 ? -4.008 9.550 11.850 1.00 95.81 90 THR A O 1
ATOM 674 N N . ASP A 1 91 ? -3.950 11.315 10.474 1.00 95.00 91 ASP A N 1
ATOM 675 C CA . ASP A 1 91 ? -5.248 11.021 9.865 1.00 95.00 91 ASP A CA 1
ATOM 676 C C . ASP A 1 91 ? -5.260 9.613 9.252 1.00 95.00 91 ASP A C 1
ATOM 678 O O . ASP A 1 91 ? -4.325 9.220 8.554 1.00 95.00 91 ASP A O 1
ATOM 682 N N . GLY A 1 92 ? -6.327 8.861 9.523 1.00 95.38 92 GLY A N 1
ATOM 683 C CA . GLY A 1 92 ? -6.461 7.449 9.168 1.00 95.38 92 GLY A CA 1
ATOM 684 C C . GLY A 1 92 ? -6.106 6.474 10.294 1.00 95.38 92 GLY A C 1
ATOM 685 O O . GLY A 1 92 ? -6.481 5.308 10.191 1.00 95.38 92 GLY A O 1
ATOM 686 N N . ASP A 1 93 ? -5.455 6.929 11.368 1.00 97.69 93 ASP A N 1
ATOM 687 C CA . ASP A 1 93 ? -5.140 6.088 12.527 1.00 97.69 93 ASP A CA 1
ATOM 688 C C . ASP A 1 93 ? -6.377 5.765 13.380 1.00 97.69 93 ASP A C 1
ATOM 690 O O . ASP A 1 93 ? -7.393 6.471 13.361 1.00 97.69 93 ASP A O 1
ATOM 694 N N . TYR A 1 94 ? -6.246 4.703 14.176 1.00 98.12 94 TYR A N 1
ATOM 695 C CA . TYR A 1 94 ? -7.230 4.242 15.150 1.00 98.12 94 TYR A CA 1
ATOM 696 C C . TYR A 1 94 ? -6.670 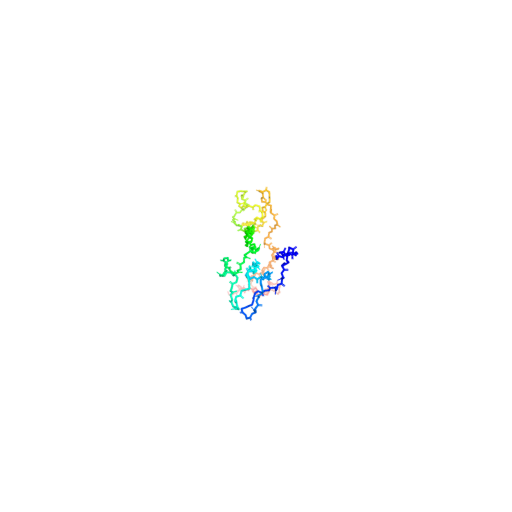4.310 16.571 1.00 98.12 94 TYR A C 1
ATOM 698 O O . TYR A 1 94 ? -5.462 4.195 16.782 1.00 98.12 94 TYR A O 1
ATOM 706 N N . TYR A 1 95 ? -7.547 4.471 17.556 1.00 98.44 95 TYR A N 1
ATOM 707 C CA . TYR A 1 95 ? -7.181 4.505 18.970 1.00 98.44 95 TYR A CA 1
ATOM 708 C C . TYR A 1 95 ? -8.189 3.719 19.809 1.00 98.44 95 TYR A C 1
ATOM 710 O O . TYR A 1 95 ? -9.391 3.861 19.595 1.00 98.44 95 TYR A O 1
ATOM 718 N N . LEU A 1 96 ? -7.705 2.925 20.765 1.00 98.19 96 LEU A N 1
ATOM 719 C CA . LEU A 1 96 ? -8.513 2.263 21.791 1.00 98.19 96 LEU A CA 1
ATOM 720 C C . LEU A 1 96 ? -8.333 2.964 23.145 1.00 98.19 96 LEU A C 1
ATOM 722 O O . LEU A 1 96 ? -7.234 2.944 23.706 1.00 98.19 96 LEU A O 1
ATOM 726 N N . ASP A 1 97 ? -9.416 3.530 23.672 1.00 97.81 97 ASP A N 1
ATOM 727 C CA . ASP A 1 97 ? -9.491 3.984 25.062 1.00 97.81 97 ASP A CA 1
ATOM 728 C C . ASP A 1 97 ? -9.697 2.770 25.970 1.00 97.81 97 ASP A C 1
ATOM 730 O O . ASP A 1 97 ? -10.722 2.099 25.903 1.00 97.81 97 ASP A O 1
ATOM 734 N N . THR A 1 98 ? -8.713 2.465 26.810 1.00 96.75 98 THR A N 1
ATOM 735 C CA . THR A 1 98 ? -8.719 1.285 27.679 1.00 96.75 98 THR A CA 1
ATOM 736 C C . THR A 1 98 ? -9.576 1.446 28.936 1.00 96.75 98 THR A C 1
ATOM 738 O O . THR A 1 98 ? -9.784 0.460 29.640 1.00 96.75 98 THR A O 1
ATOM 741 N N . ASP A 1 99 ? -10.062 2.651 29.246 1.00 96.12 99 ASP A N 1
ATOM 742 C CA . ASP A 1 99 ? -10.938 2.879 30.403 1.00 96.12 99 ASP A CA 1
ATOM 743 C C . ASP A 1 99 ? -12.399 2.612 30.035 1.00 96.12 99 ASP A C 1
ATOM 745 O O . ASP A 1 99 ? -13.138 1.926 30.757 1.00 96.12 99 ASP A O 1
ATOM 749 N N . SER A 1 100 ? -12.821 3.141 28.887 1.00 95.38 100 SER A N 1
ATOM 750 C CA . SER A 1 100 ? -14.187 2.995 28.389 1.00 95.38 100 SER A CA 1
ATOM 751 C C . SER A 1 100 ? -14.361 1.859 27.388 1.00 95.38 100 SER A C 1
ATOM 753 O O . SER A 1 100 ? -15.498 1.434 27.187 1.00 95.38 100 SER A O 1
ATOM 755 N N . ASP A 1 101 ? -13.271 1.334 26.818 1.00 96.19 101 ASP A N 1
ATOM 756 C CA . ASP A 1 101 ? -13.255 0.406 25.681 1.00 96.19 101 ASP A CA 1
ATOM 757 C C . ASP A 1 101 ? -13.808 1.025 24.378 1.00 96.19 101 ASP A C 1
ATOM 759 O O . ASP A 1 101 ? -14.306 0.329 23.488 1.00 96.19 101 ASP A O 1
ATOM 763 N N . ASP A 1 102 ? -13.716 2.351 24.247 1.00 97.38 102 ASP A N 1
ATOM 764 C CA . ASP A 1 102 ? -14.123 3.085 23.048 1.00 97.38 102 ASP A CA 1
ATOM 765 C C . ASP A 1 102 ? -13.056 3.045 21.946 1.00 97.38 102 ASP A C 1
ATOM 767 O O . ASP A 1 102 ? -11.860 3.199 22.195 1.00 97.38 102 ASP A O 1
ATOM 771 N N . ILE A 1 103 ? -13.500 2.907 20.695 1.00 97.88 103 ILE A N 1
ATOM 772 C CA . ILE A 1 103 ? -12.655 3.026 19.504 1.00 97.88 103 ILE A CA 1
ATOM 773 C C . ILE A 1 103 ? -12.845 4.410 18.893 1.00 97.88 103 ILE A C 1
ATOM 775 O O . ILE A 1 103 ? -13.973 4.831 18.629 1.00 97.88 103 ILE A O 1
ATOM 779 N N . TYR A 1 104 ? -11.737 5.068 18.566 1.00 98.31 104 TYR A N 1
ATOM 780 C CA . TYR A 1 104 ? -11.695 6.338 17.853 1.00 98.31 104 TYR A CA 1
ATOM 781 C C . TYR A 1 104 ? -10.973 6.192 16.508 1.00 98.31 104 TYR A C 1
ATOM 783 O O . TYR A 1 104 ? -10.065 5.373 16.370 1.00 98.31 104 TYR A O 1
ATOM 791 N N . GLN A 1 105 ? -11.346 7.020 15.532 1.00 98.12 105 GLN A N 1
ATOM 792 C CA . GLN A 1 105 ? -10.632 7.205 14.266 1.00 98.12 105 GLN A CA 1
ATOM 793 C C . GLN A 1 105 ? -10.217 8.669 14.113 1.00 98.12 105 GLN A C 1
ATOM 795 O O . GLN A 1 105 ? -11.009 9.573 14.407 1.00 98.12 105 GLN A O 1
ATOM 800 N N . LYS A 1 106 ? -8.990 8.913 13.643 1.00 97.75 106 LYS A N 1
ATOM 801 C CA . LYS A 1 106 ? -8.498 10.268 13.386 1.00 97.75 106 LYS A CA 1
ATOM 802 C C . LYS A 1 106 ? -8.810 10.709 11.961 1.00 97.75 106 LYS A C 1
ATOM 804 O O . LYS A 1 106 ? -8.483 10.012 11.001 1.00 97.75 106 LYS A O 1
ATOM 809 N N . SER A 1 107 ? -9.409 11.886 11.821 1.00 95.88 107 SER A N 1
ATOM 810 C CA . SER A 1 107 ? -9.648 12.541 10.536 1.00 95.88 107 SER A CA 1
ATOM 811 C C . SER A 1 107 ? -9.551 14.053 10.691 1.00 95.88 107 SER A C 1
ATOM 813 O O . SER A 1 107 ? -10.091 14.623 11.640 1.00 95.88 107 SER A O 1
ATOM 815 N N . SER A 1 108 ? -8.899 14.720 9.738 1.00 94.56 108 SER A N 1
ATOM 816 C CA . SER A 1 108 ? -8.717 16.176 9.735 1.00 94.56 108 SER A CA 1
ATOM 817 C C . SER A 1 108 ? -8.111 16.698 11.046 1.00 94.56 108 SER A C 1
ATOM 819 O O . SER A 1 108 ? -8.544 17.713 11.591 1.00 94.56 108 SER A O 1
ATOM 821 N N . GLY A 1 109 ? -7.133 15.968 11.584 1.00 93.88 109 GLY A N 1
ATOM 822 C CA . GLY A 1 109 ? -6.425 16.293 12.820 1.00 93.88 109 GLY A CA 1
ATOM 823 C C . GLY A 1 109 ? -7.194 16.003 14.112 1.00 93.88 109 GLY A C 1
ATOM 824 O O . GLY A 1 109 ? -6.651 16.245 15.186 1.00 93.88 109 GLY A O 1
ATOM 825 N N . SER A 1 110 ? -8.421 15.478 14.041 1.00 96.44 110 SER A N 1
ATOM 826 C CA . SER A 1 110 ? -9.289 15.261 15.206 1.00 96.44 110 SER A CA 1
ATOM 827 C C . SER A 1 110 ? -9.714 13.805 15.348 1.00 96.44 110 SER A C 1
ATOM 829 O O . SER A 1 110 ? -9.999 13.127 14.363 1.00 96.44 110 SER A O 1
ATOM 831 N N . TRP A 1 111 ? -9.792 13.333 16.590 1.00 98.12 111 TRP A N 1
ATOM 832 C CA . TRP A 1 111 ? -10.304 12.006 16.915 1.00 98.12 111 TRP A CA 1
ATOM 833 C C . TRP A 1 111 ? -11.827 12.031 17.048 1.00 98.12 111 TRP A C 1
ATOM 835 O O . TRP A 1 111 ? -12.377 12.867 17.762 1.00 98.12 111 TRP A O 1
ATOM 845 N N . SER A 1 112 ? -12.504 11.105 16.373 1.00 98.00 112 SER A N 1
ATOM 846 C CA . SER A 1 112 ? -13.944 10.866 16.513 1.00 98.00 112 SER A CA 1
ATOM 847 C C . SER A 1 112 ? -14.176 9.445 17.003 1.00 98.00 112 SER A C 1
ATOM 849 O O . SER A 1 112 ? -13.608 8.509 16.444 1.00 98.00 112 SER A O 1
ATOM 851 N N . GLN A 1 113 ? -15.004 9.276 18.032 1.00 97.38 113 GLN A N 1
ATOM 852 C CA . GLN A 1 113 ? -15.418 7.952 18.490 1.00 97.38 113 GLN A CA 1
ATOM 853 C C . GLN A 1 113 ? -16.259 7.278 17.399 1.00 97.38 113 GLN A C 1
ATOM 855 O O . GLN A 1 113 ? -17.218 7.862 16.896 1.00 97.38 113 GLN A O 1
ATOM 860 N N . ILE A 1 114 ? -15.893 6.054 17.032 1.00 97.38 114 ILE A N 1
ATOM 861 C CA . ILE A 1 114 ? -16.562 5.255 15.996 1.00 97.38 114 ILE A CA 1
ATOM 862 C C . ILE A 1 114 ? -17.223 3.989 16.552 1.00 97.38 114 ILE A C 1
ATOM 864 O O . ILE A 1 114 ? -17.971 3.329 15.833 1.00 97.38 114 ILE A O 1
ATOM 868 N N . GLY A 1 115 ? -16.971 3.638 17.815 1.00 95.75 115 GLY A N 1
ATOM 869 C CA . GLY A 1 115 ? -17.602 2.489 18.457 1.00 95.75 115 GLY A CA 1
ATOM 870 C C . GLY A 1 115 ? -17.081 2.216 19.863 1.00 95.75 115 GLY A C 1
ATOM 871 O O . GLY A 1 115 ? -16.303 2.994 20.407 1.00 95.75 115 GLY A O 1
ATOM 872 N N . ASN A 1 116 ? -17.512 1.087 20.420 1.00 95.31 116 ASN A N 1
ATOM 873 C CA . ASN A 1 116 ? -17.058 0.527 21.689 1.00 95.31 116 ASN A CA 1
ATOM 874 C C . ASN A 1 116 ? -16.917 -0.997 21.524 1.00 95.31 116 ASN A C 1
ATOM 876 O O . ASN A 1 116 ? -17.727 -1.604 20.818 1.00 95.31 116 ASN A O 1
ATOM 880 N N . ILE A 1 117 ? -15.887 -1.609 22.116 1.00 93.94 117 ILE A N 1
ATOM 881 C CA . ILE A 1 117 ? -15.636 -3.058 21.988 1.00 93.94 117 ILE A CA 1
ATOM 882 C C . ILE A 1 117 ? -16.328 -3.904 23.060 1.00 93.94 117 ILE A C 1
ATOM 884 O O . ILE A 1 117 ? -16.374 -5.130 22.923 1.00 93.94 117 ILE A O 1
ATOM 888 N N . ARG A 1 118 ? -16.900 -3.295 24.105 1.00 89.19 118 ARG A N 1
ATOM 889 C CA . ARG A 1 118 ? -17.786 -4.005 25.032 1.00 89.19 118 ARG A CA 1
ATOM 890 C C . ARG A 1 118 ? -19.093 -4.330 24.314 1.00 89.19 118 ARG A C 1
ATOM 892 O O . ARG A 1 118 ? -19.743 -3.474 23.719 1.00 89.19 118 ARG A O 1
ATOM 899 N N . GLY A 1 119 ? -19.487 -5.598 24.396 1.00 80.06 119 GLY A N 1
ATOM 900 C CA . GLY A 1 119 ? -20.836 -6.024 24.039 1.00 80.06 119 GLY A CA 1
ATOM 901 C C . GLY A 1 119 ? -21.874 -5.519 25.045 1.00 80.06 119 GLY A C 1
ATOM 902 O O . GLY A 1 119 ? -21.549 -4.841 26.021 1.00 80.06 119 GLY A O 1
ATOM 903 N N . GLN A 1 120 ? -23.138 -5.891 24.834 1.00 81.62 120 GLN A N 1
ATOM 904 C CA . GLN A 1 120 ? -24.172 -5.672 25.847 1.00 81.62 120 GLN A CA 1
ATOM 905 C C . GLN A 1 120 ? -23.759 -6.341 27.165 1.00 81.62 120 GLN A C 1
ATOM 907 O O . GLN A 1 120 ? -23.203 -7.442 27.162 1.00 81.62 120 GLN A O 1
ATOM 912 N N . GLN A 1 121 ? -24.030 -5.674 28.288 1.00 81.88 121 GLN A N 1
ATOM 913 C CA . GLN A 1 121 ? -23.879 -6.291 29.601 1.00 81.88 121 GLN A CA 1
ATOM 914 C C . GLN A 1 121 ? -24.737 -7.565 29.655 1.00 81.88 121 GLN A C 1
ATOM 916 O O . GLN A 1 121 ? -25.876 -7.560 29.191 1.00 81.88 121 GLN A O 1
ATOM 921 N N . GLY A 1 122 ? -24.186 -8.650 30.207 1.00 83.94 122 GLY A N 1
ATOM 922 C CA . GLY A 1 122 ? -24.946 -9.883 30.418 1.00 83.94 122 GLY A CA 1
ATOM 923 C C . GLY A 1 122 ? -26.133 -9.670 31.361 1.00 83.94 122 GLY A C 1
ATOM 924 O O . GLY A 1 122 ? -26.127 -8.744 32.176 1.00 83.94 122 GLY A O 1
ATOM 925 N N . GLU A 1 123 ? -27.143 -10.536 31.260 1.00 90.38 123 GLU A N 1
ATOM 926 C CA . GLU A 1 123 ? -28.268 -10.529 32.196 1.00 90.38 123 GLU A CA 1
ATOM 927 C C . GLU A 1 123 ? -27.760 -10.682 33.636 1.00 90.38 123 GLU A C 1
ATOM 929 O O . GLU A 1 123 ? -26.798 -11.408 33.911 1.00 90.38 123 GLU A O 1
ATOM 934 N N . GLN A 1 124 ? -28.393 -9.961 34.562 1.00 90.50 124 GLN A N 1
ATOM 935 C CA . GLN A 1 124 ? -28.129 -10.147 35.981 1.00 90.50 124 GLN A CA 1
ATOM 936 C C . GLN A 1 124 ? -28.456 -11.600 36.351 1.00 90.50 124 GLN A C 1
ATOM 938 O O . GLN A 1 124 ? -29.508 -12.106 35.973 1.00 90.50 124 GLN A O 1
ATOM 943 N N . GLY A 1 125 ? -27.567 -12.261 37.096 1.00 89.38 125 GLY A N 1
ATOM 944 C CA . GLY A 1 125 ? -27.847 -13.602 37.607 1.00 89.38 125 GLY A CA 1
ATOM 945 C C . GLY A 1 125 ? -29.047 -13.612 38.556 1.00 89.38 125 GLY A C 1
ATOM 946 O O . GLY A 1 125 ? -29.323 -12.613 39.226 1.00 89.38 125 GLY A O 1
ATOM 947 N N . ASP A 1 126 ? -29.733 -14.752 38.630 1.00 91.19 126 ASP A N 1
ATOM 948 C CA . ASP A 1 126 ? -30.843 -14.947 39.561 1.00 91.19 126 ASP A CA 1
ATOM 949 C C . ASP A 1 126 ? -30.418 -14.648 41.008 1.00 91.19 126 ASP A C 1
ATOM 951 O O . ASP A 1 126 ? -29.269 -14.872 41.410 1.00 91.19 126 ASP A O 1
ATOM 955 N N . ALA A 1 127 ? -31.359 -14.147 41.811 1.00 88.44 127 ALA A N 1
ATOM 956 C CA . ALA A 1 127 ? -31.144 -14.006 43.244 1.00 88.44 127 ALA A CA 1
ATOM 957 C C . ALA A 1 127 ? -30.821 -15.377 43.867 1.00 88.44 127 ALA A C 1
ATOM 959 O O . ALA A 1 127 ? -31.405 -16.395 43.495 1.00 88.44 127 ALA A O 1
ATOM 960 N N . GLY A 1 128 ? -29.894 -15.405 44.828 1.00 84.38 128 GLY A N 1
ATOM 961 C CA . GLY A 1 128 ? -29.623 -16.621 45.595 1.00 84.38 128 GLY A CA 1
ATOM 962 C C . GLY A 1 128 ? -30.863 -17.068 46.374 1.00 84.38 128 GLY A C 1
ATOM 963 O O . GLY A 1 128 ? -31.662 -16.233 46.790 1.00 84.38 128 GLY A O 1
ATOM 964 N N . ALA A 1 129 ? -31.018 -18.379 46.576 1.00 81.62 129 ALA A N 1
ATOM 965 C CA . ALA A 1 129 ? -32.073 -18.911 47.435 1.00 81.62 129 ALA A CA 1
ATOM 966 C C . ALA A 1 129 ? -31.913 -18.410 48.882 1.00 81.62 129 ALA A C 1
ATOM 968 O O . ALA A 1 129 ? -30.785 -18.235 49.359 1.00 81.62 129 ALA A O 1
ATOM 969 N N . ASP A 1 130 ? -33.035 -18.225 49.581 1.00 78.31 130 ASP A N 1
ATOM 970 C CA . ASP A 1 130 ? -33.039 -17.925 51.013 1.00 78.31 130 ASP A CA 1
ATOM 971 C C . ASP A 1 130 ? -32.285 -19.021 51.787 1.00 78.31 130 ASP A C 1
ATOM 973 O O . ASP A 1 130 ? -32.402 -20.215 51.500 1.00 78.31 130 ASP A O 1
ATOM 977 N N . GLY A 1 131 ? -31.467 -18.616 52.759 1.00 78.12 131 GLY A N 1
ATOM 978 C CA . GLY A 1 131 ? -30.711 -19.551 53.590 1.00 78.12 131 GLY A CA 1
ATOM 979 C C . GLY A 1 131 ? -31.603 -20.289 54.590 1.00 78.12 131 GLY A C 1
ATOM 980 O O . GLY A 1 131 ? -32.595 -19.739 55.060 1.00 78.12 131 GLY A O 1
ATOM 981 N N . ALA A 1 132 ? -31.201 -21.506 54.970 1.00 82.00 132 ALA A N 1
ATOM 982 C CA . ALA A 1 132 ? -31.849 -22.258 56.043 1.00 82.00 132 ALA A CA 1
ATOM 983 C C . ALA A 1 132 ? -31.885 -21.438 57.344 1.00 82.00 132 ALA A C 1
ATOM 985 O O . ALA A 1 132 ? -30.846 -20.987 57.845 1.00 82.00 132 ALA A O 1
ATOM 986 N N . THR A 1 133 ? -33.077 -21.269 57.901 1.00 82.94 133 THR A N 1
ATOM 987 C CA . THR A 1 133 ? -33.316 -20.585 59.170 1.00 82.94 133 THR A CA 1
ATOM 988 C C . THR A 1 133 ? -33.360 -21.577 60.332 1.00 82.94 133 THR A C 1
ATOM 990 O O . THR A 1 133 ? -33.678 -22.758 60.178 1.00 82.94 133 THR A O 1
ATOM 993 N N . TRP A 1 134 ? -32.958 -21.106 61.516 1.00 83.06 134 TRP A N 1
ATOM 994 C CA . TRP A 1 134 ? -33.055 -21.868 62.759 1.00 83.06 134 TRP A CA 1
ATOM 995 C C . TRP A 1 134 ? -34.286 -21.412 63.535 1.00 83.06 134 TRP A C 1
ATOM 997 O O . TRP A 1 134 ? -34.401 -20.237 63.882 1.00 83.06 134 TRP A O 1
ATOM 1007 N N . HIS A 1 135 ? -35.158 -22.362 63.851 1.00 85.50 135 HIS A N 1
ATOM 1008 C CA . HIS A 1 135 ? -36.333 -22.189 64.698 1.00 85.50 135 HIS A CA 1
ATOM 1009 C C . HIS A 1 135 ? -36.110 -22.878 66.047 1.00 85.50 135 HIS A C 1
ATOM 1011 O O . HIS A 1 135 ? -35.373 -23.864 66.136 1.00 85.50 135 HIS A O 1
ATOM 1017 N N . SER A 1 136 ? -36.756 -22.390 67.103 1.00 87.00 136 SER A N 1
ATOM 1018 C CA . SER A 1 136 ? -36.784 -23.070 68.401 1.00 87.00 136 SER A CA 1
ATOM 1019 C C . SER A 1 136 ? -38.135 -22.921 69.094 1.00 87.00 136 SER A C 1
ATOM 1021 O O . SER A 1 136 ? -38.852 -21.942 68.871 1.00 87.00 136 SER A O 1
ATOM 1023 N N . GLY A 1 137 ? -38.489 -23.898 69.929 1.00 86.88 137 GLY A N 1
ATOM 1024 C CA . GLY A 1 137 ? -39.754 -23.910 70.657 1.00 86.88 137 GLY A CA 1
ATOM 1025 C C . GLY A 1 137 ? -39.925 -25.136 71.550 1.00 86.88 137 GLY A C 1
ATOM 1026 O O . GLY A 1 137 ? -39.084 -26.029 71.570 1.00 86.88 137 GLY A O 1
ATOM 1027 N N . SER A 1 138 ? -41.031 -25.149 72.291 1.00 84.62 138 SER A N 1
ATOM 1028 C CA . SER A 1 138 ? -41.444 -26.247 73.169 1.00 84.62 138 SER A CA 1
ATOM 1029 C C . SER A 1 138 ? -42.241 -27.280 72.367 1.00 84.62 138 SER A C 1
ATOM 1031 O O . SER A 1 138 ? -43.261 -26.944 71.755 1.00 84.62 138 SER A O 1
ATOM 1033 N N . GLY A 1 139 ? -41.762 -28.525 72.342 1.00 81.75 139 GLY A N 1
ATOM 1034 C CA . GLY A 1 139 ? -42.379 -29.631 71.616 1.00 81.75 139 GLY A CA 1
ATOM 1035 C C . GLY A 1 139 ? -42.095 -29.625 70.111 1.00 81.75 139 GLY A C 1
ATOM 1036 O O . GLY A 1 139 ? -41.256 -28.881 69.605 1.00 81.75 139 GLY A O 1
ATOM 1037 N N . SER A 1 140 ? -42.786 -30.497 69.366 1.00 83.75 140 SER A N 1
ATOM 1038 C CA . SER A 1 140 ? -42.572 -30.664 67.920 1.00 83.75 140 SER A CA 1
ATOM 1039 C C . SER A 1 140 ? -42.956 -29.411 67.115 1.00 83.75 140 SER A C 1
ATOM 1041 O O . SER A 1 140 ? -43.966 -28.780 67.436 1.00 83.75 140 SER A O 1
ATOM 1043 N N . PRO A 1 141 ? -42.217 -29.072 66.038 1.00 84.75 141 PRO A N 1
ATOM 1044 C CA . PRO A 1 141 ? -42.550 -27.927 65.194 1.00 84.75 141 PRO A CA 1
ATOM 1045 C C . PRO A 1 141 ? -43.945 -28.081 64.577 1.00 84.75 141 PRO A C 1
ATOM 1047 O O . PRO A 1 141 ? -44.343 -29.172 64.160 1.00 84.75 141 PRO A O 1
ATOM 1050 N N . GLY A 1 142 ? -44.693 -26.976 64.505 1.00 80.81 142 GLY A N 1
ATOM 1051 C CA . GLY A 1 142 ? -45.967 -26.935 63.788 1.00 80.81 142 GLY A CA 1
ATOM 1052 C C . GLY A 1 142 ? -45.761 -27.138 62.284 1.00 80.81 142 GLY A C 1
ATOM 1053 O O . GLY A 1 142 ? -44.749 -26.714 61.739 1.00 80.81 142 GLY A O 1
ATOM 1054 N N . GLY A 1 143 ? -46.730 -27.750 61.597 1.00 80.50 143 GLY A N 1
ATOM 1055 C CA . GLY A 1 143 ? -46.614 -28.088 60.167 1.00 80.50 143 GLY A CA 1
ATOM 1056 C C . GLY A 1 143 ? -46.488 -26.897 59.204 1.00 80.50 143 GLY A C 1
ATOM 1057 O O . GLY A 1 143 ? -46.230 -27.110 58.026 1.00 80.50 143 GLY A O 1
ATOM 1058 N N . GLU A 1 144 ? -46.665 -25.667 59.693 1.00 85.25 144 GLU A N 1
ATOM 1059 C CA . GLU A 1 144 ? -46.497 -24.414 58.937 1.00 85.25 144 GLU A CA 1
ATOM 1060 C C . G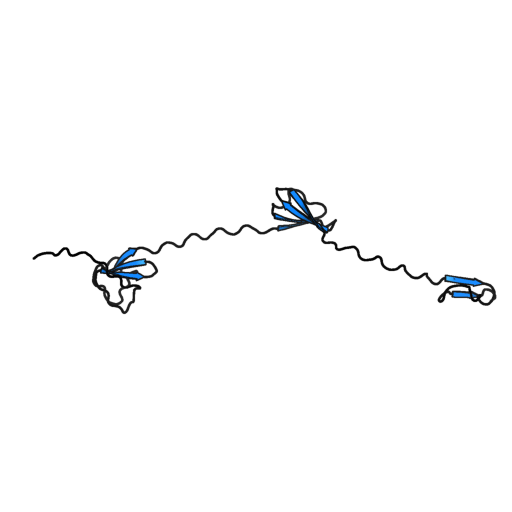LU A 1 144 ? -45.216 -23.647 59.330 1.00 85.25 144 GLU A C 1
ATOM 1062 O O . GLU A 1 144 ? -44.982 -22.543 58.839 1.00 85.25 144 GLU A O 1
ATOM 1067 N N . LEU A 1 145 ? -44.394 -24.186 60.242 1.00 81.62 145 LEU A N 1
ATOM 1068 C CA . LEU A 1 145 ? -43.186 -23.515 60.720 1.00 81.62 145 LEU A CA 1
ATOM 1069 C C . LEU A 1 145 ? -41.979 -23.841 59.829 1.00 81.62 145 LEU A C 1
ATOM 1071 O O . LEU A 1 145 ? -41.439 -24.944 59.894 1.00 81.62 145 LEU A O 1
ATOM 1075 N N . GLY A 1 146 ? -41.516 -22.837 59.084 1.00 77.62 146 GLY A N 1
ATOM 1076 C CA . GLY A 1 146 ? -40.279 -22.889 58.304 1.00 77.62 146 GLY A CA 1
ATOM 1077 C C . GLY A 1 146 ? -40.426 -23.472 56.895 1.00 77.62 146 GLY A C 1
ATOM 1078 O O . GLY A 1 146 ? -41.480 -23.972 56.505 1.00 77.62 146 GLY A O 1
ATOM 1079 N N . ASN A 1 147 ? -39.348 -23.374 56.122 1.00 83.31 147 ASN A N 1
ATOM 1080 C CA . ASN A 1 147 ? -39.194 -23.979 54.801 1.00 83.31 147 ASN A CA 1
ATOM 1081 C C . ASN A 1 147 ? -38.398 -25.294 54.890 1.00 83.31 147 ASN A C 1
ATOM 1083 O O . ASN A 1 147 ? -37.678 -25.541 55.859 1.00 83.31 147 ASN A O 1
ATOM 1087 N N . ASP A 1 148 ? -38.491 -26.137 53.855 1.00 75.19 148 ASP A N 1
ATOM 1088 C CA . ASP A 1 148 ? -37.678 -27.356 53.764 1.00 75.19 148 ASP A CA 1
ATOM 1089 C C . ASP A 1 148 ? -36.177 -27.010 53.810 1.00 75.19 148 ASP A C 1
ATOM 1091 O O . ASP A 1 148 ? -35.703 -26.136 53.083 1.00 75.19 148 ASP A O 1
ATOM 1095 N N . GLY A 1 149 ? -35.437 -27.674 54.699 1.00 77.06 149 GLY A N 1
ATOM 1096 C CA . GLY A 1 149 ? -34.037 -27.360 55.005 1.00 77.06 149 GLY A CA 1
ATOM 1097 C C . GLY A 1 149 ? -33.810 -26.488 56.248 1.00 77.06 149 GLY A C 1
ATOM 1098 O O . GLY A 1 149 ? -32.665 -26.401 56.706 1.00 77.06 149 GLY A O 1
ATOM 1099 N N . ASP A 1 150 ? -34.858 -25.910 56.839 1.00 85.94 150 ASP A N 1
ATOM 1100 C CA . ASP A 1 150 ? -34.764 -25.239 58.137 1.00 85.94 150 ASP A CA 1
ATOM 1101 C C . ASP A 1 150 ? -34.430 -26.228 59.265 1.00 85.94 150 ASP A C 1
ATOM 1103 O O . ASP A 1 150 ? -34.744 -27.422 59.218 1.00 85.94 150 ASP A O 1
ATOM 1107 N N . ARG A 1 151 ? -33.775 -25.727 60.317 1.00 88.00 151 ARG A N 1
ATOM 1108 C CA . ARG A 1 151 ? -33.463 -26.519 61.514 1.00 88.00 151 ARG A CA 1
ATOM 1109 C C . ARG A 1 151 ? -34.368 -26.120 62.664 1.00 88.00 151 ARG A C 1
ATOM 1111 O O . ARG A 1 151 ? -34.583 -24.936 62.889 1.00 88.00 151 ARG A O 1
ATOM 1118 N N . TYR A 1 152 ? -34.830 -27.102 63.433 1.00 88.94 152 TYR A N 1
ATOM 1119 C CA . TYR A 1 152 ? -35.632 -26.873 64.631 1.00 88.94 152 TYR A CA 1
ATOM 1120 C C . TYR A 1 152 ? -34.917 -27.396 65.879 1.00 88.94 152 TYR A C 1
ATOM 1122 O O . TYR A 1 152 ? -34.430 -28.529 65.890 1.00 88.94 152 TYR A O 1
ATOM 1130 N N . LEU A 1 153 ? -34.867 -26.573 66.923 1.00 86.62 153 LEU A N 1
ATOM 1131 C CA . LEU A 1 153 ? -34.392 -26.942 68.252 1.00 86.62 153 LEU A CA 1
ATOM 1132 C C . LEU A 1 153 ? -35.579 -27.029 69.220 1.00 86.62 153 LEU A C 1
ATOM 1134 O O . LEU A 1 153 ? -36.176 -26.006 69.553 1.00 86.62 153 LEU A O 1
ATOM 1138 N N . ASP A 1 154 ? -35.876 -28.237 69.697 1.00 88.06 154 ASP A N 1
ATOM 1139 C CA . ASP A 1 154 ? -36.809 -28.436 70.809 1.00 88.06 154 ASP A CA 1
ATOM 1140 C C . ASP A 1 154 ? -36.121 -28.045 72.121 1.00 88.06 154 ASP A C 1
ATOM 1142 O O . ASP A 1 154 ? -35.028 -28.530 72.427 1.00 88.06 154 ASP A O 1
ATOM 1146 N N . THR A 1 155 ? -36.732 -27.126 72.860 1.00 86.31 155 THR A N 1
ATOM 1147 C CA . THR A 1 155 ? -36.180 -26.574 74.101 1.00 86.31 155 THR A CA 1
ATOM 1148 C C . THR A 1 155 ? -36.682 -27.270 75.361 1.00 86.31 155 THR A C 1
ATOM 1150 O O . THR A 1 155 ? -36.264 -26.884 76.450 1.00 86.31 155 THR A O 1
ATOM 1153 N N . ASP A 1 156 ? -37.543 -28.282 75.240 1.00 83.62 156 ASP A N 1
ATOM 1154 C CA . ASP A 1 156 ? -38.109 -29.009 76.388 1.00 83.62 156 ASP A CA 1
ATOM 1155 C C . ASP A 1 156 ? -37.237 -30.179 76.883 1.00 83.62 156 ASP A C 1
ATOM 1157 O O . ASP A 1 156 ? -37.703 -31.041 77.631 1.00 83.62 156 ASP A O 1
ATOM 1161 N N . SER A 1 157 ? -35.969 -30.219 76.466 1.00 64.19 157 SER A N 1
ATOM 1162 C CA . SER A 1 157 ? -34.972 -31.211 76.891 1.00 64.19 157 SER A CA 1
ATOM 1163 C C . SER A 1 157 ? -34.490 -31.026 78.328 1.00 64.19 157 SER A C 1
ATOM 1165 O O . SER A 1 157 ? -34.089 -29.883 78.652 1.00 64.19 157 SER A O 1
#

Foldseek 3Di:
DDDDPDPLDAAEDEADDQQDFDAANYWHDDPQWIKGFNGRDDRRDDQVVCPPPGIDTPGDHDDDDDDDDDDDDAAAEEEDADDDDLVDGDQRHWYAHPNQQWIWGDDPSDTDTDGHPDDPDDDDDDDDDDDAAEEEDADDDDPPPGDPNHHYHHPPD